Protein AF-A0A0E3S6B7-F1 (afdb_monomer_lite)

Sequence (140 aa):
MEVYEDDGPWMWVAFATNCRLIVTFIIGPRKQYVADELVKLTADCLSEVIPVYVTDGLDFYKVALLNQYGVRIEYPKTGKRGRPKNPEIVPPEDLKYAQVVKKRKGGKLQKVVRKVIFGEDIEQKEISTNLIERQNLTFR

Structure (mmCIF, N/CA/C/O backbone):
data_AF-A0A0E3S6B7-F1
#
_entry.id   AF-A0A0E3S6B7-F1
#
loop_
_atom_site.group_PDB
_atom_site.id
_atom_site.type_symbol
_atom_site.label_atom_id
_atom_site.label_alt_id
_atom_site.label_comp_id
_atom_site.label_asym_id
_atom_site.label_entity_id
_atom_site.label_seq_id
_atom_site.pdbx_PDB_ins_code
_atom_site.Cartn_x
_atom_site.Cartn_y
_atom_site.Cartn_z
_atom_site.occupancy
_atom_site.B_iso_or_equiv
_atom_site.auth_seq_id
_atom_site.auth_comp_id
_atom_site.auth_asym_id
_atom_site.auth_atom_id
_atom_site.pdbx_PDB_model_num
ATOM 1 N N . MET A 1 1 ? -4.342 14.112 -9.075 1.00 50.84 1 MET A N 1
ATOM 2 C CA . MET A 1 1 ? -4.823 13.940 -7.690 1.00 50.84 1 MET A CA 1
ATOM 3 C C . MET A 1 1 ? -3.878 14.750 -6.829 1.00 50.84 1 MET A C 1
ATOM 5 O O . MET A 1 1 ? -2.707 14.810 -7.176 1.00 50.84 1 MET A O 1
ATOM 9 N N . GLU A 1 2 ? -4.389 15.501 -5.857 1.00 53.41 2 GLU A N 1
ATOM 10 C CA . GLU A 1 2 ? -3.532 16.288 -4.962 1.00 53.41 2 GLU A CA 1
ATOM 11 C C . GLU A 1 2 ? -2.714 15.321 -4.107 1.00 53.41 2 GLU A C 1
ATOM 13 O O . GLU A 1 2 ? -3.280 14.414 -3.497 1.00 53.41 2 GLU A O 1
ATOM 18 N N . VAL A 1 3 ? -1.395 15.495 -4.093 1.00 62.25 3 VAL A N 1
ATOM 19 C CA . VAL A 1 3 ? -0.516 14.756 -3.190 1.00 62.25 3 VAL A CA 1
ATOM 20 C C . VAL A 1 3 ? -0.741 15.342 -1.795 1.00 62.25 3 VAL A C 1
ATOM 22 O O . VAL A 1 3 ? -0.357 16.477 -1.526 1.00 62.25 3 VAL A O 1
ATOM 25 N N . TYR A 1 4 ? -1.442 14.601 -0.935 1.00 73.75 4 TYR A N 1
ATOM 26 C CA . TYR A 1 4 ? -1.714 15.003 0.448 1.00 73.75 4 TYR A CA 1
ATOM 27 C C . TYR A 1 4 ? -0.494 14.693 1.321 1.00 73.75 4 TYR A C 1
ATOM 29 O O . TYR A 1 4 ? -0.464 13.680 2.023 1.00 73.75 4 TYR A O 1
ATOM 37 N N . GLU A 1 5 ? 0.514 15.561 1.248 1.00 87.19 5 GLU A N 1
ATOM 38 C CA . GLU A 1 5 ? 1.612 15.584 2.216 1.00 87.19 5 GLU A CA 1
ATOM 39 C C . GLU A 1 5 ? 1.196 16.303 3.501 1.00 87.19 5 GLU A C 1
ATOM 41 O O . GLU A 1 5 ? 0.406 17.247 3.486 1.00 87.19 5 GLU A O 1
ATOM 46 N N . ASP A 1 6 ? 1.716 15.822 4.625 1.00 90.81 6 ASP A N 1
ATOM 47 C CA . ASP A 1 6 ? 1.472 16.387 5.950 1.00 90.81 6 ASP A CA 1
ATOM 48 C C . ASP A 1 6 ? 2.652 16.045 6.864 1.00 90.81 6 ASP A C 1
ATOM 50 O O . ASP A 1 6 ? 3.056 14.884 6.939 1.00 90.81 6 ASP A O 1
ATOM 54 N N . ASP A 1 7 ? 3.197 17.041 7.560 1.00 93.00 7 ASP A N 1
ATOM 55 C CA . ASP A 1 7 ? 4.308 16.881 8.503 1.00 93.00 7 ASP A CA 1
ATOM 56 C C . ASP A 1 7 ? 3.860 16.385 9.892 1.00 93.00 7 ASP A C 1
ATOM 58 O O . ASP A 1 7 ? 4.696 16.116 10.756 1.00 93.00 7 ASP A O 1
ATOM 62 N N . GLY A 1 8 ? 2.550 16.256 10.128 1.00 92.75 8 GLY A N 1
ATOM 63 C CA . GLY A 1 8 ? 2.000 15.772 11.392 1.00 92.75 8 GLY A CA 1
ATOM 64 C C . GLY A 1 8 ? 2.396 14.325 11.734 1.00 92.75 8 GLY A C 1
ATOM 65 O O . GLY A 1 8 ? 2.676 13.523 10.844 1.00 92.75 8 GLY A O 1
ATOM 66 N N . PRO A 1 9 ? 2.393 13.939 13.023 1.00 92.81 9 PRO A N 1
ATOM 67 C CA . PRO A 1 9 ? 2.673 12.567 13.429 1.00 92.81 9 PRO A CA 1
ATOM 68 C C . PRO A 1 9 ? 1.472 11.663 13.117 1.00 92.81 9 PRO A C 1
ATOM 70 O O . PRO A 1 9 ? 0.463 11.678 13.825 1.00 92.81 9 PRO A O 1
ATOM 73 N N . TRP A 1 10 ? 1.582 10.852 12.066 1.00 93.88 10 TRP A N 1
ATOM 74 C CA . TRP A 1 10 ? 0.584 9.844 11.712 1.00 93.88 10 TRP A CA 1
ATOM 75 C C . TRP A 1 10 ? 1.051 8.457 12.128 1.00 93.88 10 TRP A C 1
ATOM 77 O O . TRP A 1 10 ? 2.219 8.115 11.973 1.00 93.88 10 TRP A O 1
ATOM 87 N N . MET A 1 11 ? 0.126 7.640 12.626 1.00 94.31 11 MET A N 1
ATOM 88 C CA . MET A 1 11 ? 0.360 6.211 12.804 1.00 94.31 11 MET A CA 1
ATOM 89 C C . MET A 1 11 ? -0.008 5.483 11.509 1.00 94.31 11 MET A C 1
ATOM 91 O O . MET A 1 11 ? -1.160 5.508 11.074 1.00 94.31 11 MET A O 1
ATOM 95 N N . TRP A 1 12 ? 0.979 4.839 10.904 1.00 95.44 12 TRP A N 1
ATOM 96 C CA . TRP A 1 12 ? 0.848 4.001 9.719 1.00 95.44 12 TRP A CA 1
ATOM 97 C C . TRP A 1 12 ? 0.785 2.558 10.174 1.00 95.44 12 TRP A C 1
ATOM 99 O O . TRP A 1 12 ? 1.632 2.139 10.956 1.00 95.44 12 TRP A O 1
ATOM 109 N N . VAL A 1 13 ? -0.205 1.801 9.711 1.00 96.12 13 VAL A N 1
ATOM 110 C CA . VAL A 1 13 ? -0.449 0.442 10.204 1.00 96.12 13 VAL A CA 1
ATOM 111 C C . VAL A 1 13 ? -0.647 -0.504 9.032 1.00 96.12 13 VAL A C 1
ATOM 113 O O . VAL A 1 13 ? -1.522 -0.284 8.194 1.00 96.12 13 VAL A O 1
ATOM 116 N N . ALA A 1 14 ? 0.126 -1.586 9.015 1.00 96.38 14 ALA A N 1
ATOM 117 C CA . ALA A 1 14 ? -0.122 -2.740 8.167 1.00 96.38 14 ALA A CA 1
ATOM 118 C C . ALA A 1 14 ? -0.896 -3.791 8.968 1.00 96.38 14 ALA A C 1
ATOM 120 O O . ALA A 1 14 ? -0.492 -4.187 10.063 1.00 96.38 14 ALA A O 1
ATOM 121 N N . PHE A 1 15 ? -2.031 -4.235 8.432 1.00 95.25 15 PHE A N 1
ATOM 122 C CA . PHE A 1 15 ? -2.979 -5.065 9.166 1.00 95.25 15 PHE A CA 1
ATOM 123 C C . PHE A 1 15 ? -3.453 -6.253 8.329 1.00 95.25 15 PHE A C 1
ATOM 125 O O . PHE A 1 15 ? -4.061 -6.077 7.273 1.00 95.25 15 PHE A O 1
ATOM 132 N N . ALA A 1 16 ? -3.228 -7.464 8.832 1.00 94.19 16 ALA A N 1
ATOM 133 C CA . ALA A 1 16 ? -3.687 -8.702 8.223 1.00 94.19 16 ALA A CA 1
ATOM 134 C C . ALA A 1 16 ? -5.141 -8.981 8.638 1.00 94.19 16 ALA A C 1
ATOM 136 O O . ALA A 1 16 ? -5.444 -9.345 9.779 1.00 94.19 16 ALA A O 1
ATOM 137 N N . THR A 1 17 ? -6.073 -8.770 7.708 1.00 91.19 17 THR A N 1
ATOM 138 C CA . THR A 1 17 ? -7.521 -8.781 7.983 1.00 91.19 17 THR A CA 1
ATOM 139 C C . THR A 1 17 ? -8.088 -10.170 8.271 1.00 91.19 17 THR A C 1
ATOM 141 O O . THR A 1 17 ? -9.037 -10.290 9.046 1.00 91.19 17 THR A O 1
ATOM 144 N N . ASN A 1 18 ? -7.496 -11.211 7.689 1.00 88.81 18 ASN A N 1
ATOM 145 C CA . ASN A 1 18 ? -7.875 -12.614 7.861 1.00 88.81 18 ASN A CA 1
ATOM 146 C C . ASN A 1 18 ? -7.656 -13.120 9.2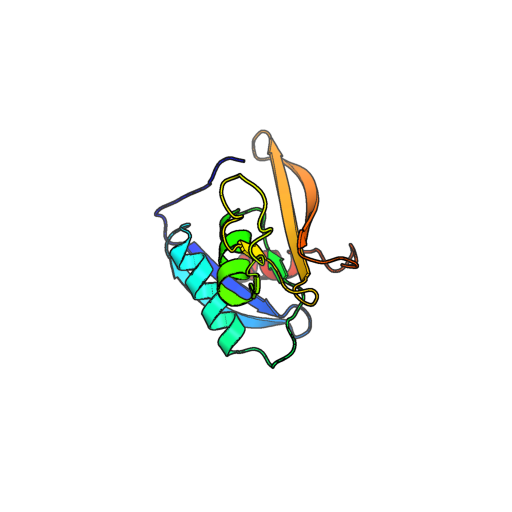97 1.00 88.81 18 ASN A C 1
ATOM 148 O O . ASN A 1 18 ? -8.493 -13.855 9.816 1.00 88.81 18 ASN A O 1
ATOM 152 N N . CYS A 1 19 ? -6.571 -12.701 9.952 1.00 90.62 19 CYS A N 1
ATOM 153 C CA . CYS A 1 19 ? -6.215 -13.118 11.312 1.00 90.62 19 CYS A CA 1
ATOM 154 C C . CYS A 1 19 ? -6.330 -12.002 12.363 1.00 90.62 19 CYS A C 1
ATOM 156 O O . CYS A 1 19 ? -6.088 -12.251 13.540 1.00 90.62 19 CYS A O 1
ATOM 158 N N . ARG A 1 20 ? -6.752 -10.794 11.965 1.00 91.56 20 ARG A N 1
ATOM 159 C CA . ARG A 1 20 ? -6.865 -9.602 12.827 1.00 91.56 20 ARG A CA 1
ATOM 160 C C . ARG A 1 20 ? -5.551 -9.217 13.516 1.00 91.56 20 ARG A C 1
ATOM 162 O O . ARG A 1 20 ? -5.551 -8.829 14.682 1.00 91.56 20 ARG A O 1
ATOM 169 N N . LEU A 1 21 ? -4.446 -9.317 12.787 1.00 93.19 21 LEU A N 1
ATOM 170 C CA . LEU A 1 21 ? -3.106 -9.067 13.307 1.00 93.19 21 LEU A CA 1
ATOM 171 C C . LEU A 1 21 ? -2.551 -7.745 12.771 1.00 93.19 21 LEU A C 1
ATOM 173 O O . LEU A 1 21 ? -2.595 -7.492 11.567 1.00 93.19 21 LEU A O 1
ATOM 177 N N . ILE A 1 22 ? -1.980 -6.923 13.652 1.00 94.50 22 ILE A N 1
ATOM 178 C CA . ILE A 1 22 ? -1.090 -5.836 13.231 1.00 94.50 22 ILE A CA 1
ATOM 179 C C . ILE A 1 22 ? 0.243 -6.472 12.857 1.00 94.50 22 ILE A C 1
ATOM 181 O O . ILE A 1 22 ? 0.901 -7.056 13.713 1.00 94.50 22 ILE A O 1
ATOM 185 N N . VAL A 1 23 ? 0.615 -6.371 11.584 1.00 95.19 23 VAL A N 1
ATOM 186 C CA . VAL A 1 23 ? 1.878 -6.919 11.074 1.00 95.19 23 VAL A CA 1
ATOM 187 C C . VAL A 1 23 ? 3.027 -5.999 11.466 1.00 95.19 23 VAL A C 1
ATOM 189 O O . VAL A 1 23 ? 4.031 -6.442 12.008 1.00 95.19 23 VAL A O 1
ATOM 192 N N . THR A 1 24 ? 2.856 -4.702 11.225 1.00 96.56 24 THR A N 1
ATOM 193 C CA . THR A 1 24 ? 3.816 -3.667 11.604 1.00 96.56 24 THR A CA 1
ATOM 194 C C . THR A 1 24 ? 3.114 -2.316 11.703 1.00 96.56 24 THR A C 1
ATOM 196 O O . THR A 1 24 ? 2.010 -2.127 11.176 1.00 96.56 24 THR A O 1
ATOM 199 N N . PHE A 1 25 ? 3.749 -1.373 12.388 1.00 96.56 25 PHE A N 1
ATOM 200 C CA . PHE A 1 25 ? 3.333 0.018 12.411 1.00 96.56 25 PHE A CA 1
ATOM 201 C C . PHE A 1 25 ? 4.548 0.936 12.528 1.00 96.56 25 PHE A C 1
ATOM 203 O O . PHE A 1 25 ? 5.568 0.560 13.101 1.00 96.56 25 PHE A O 1
ATOM 210 N N . ILE A 1 26 ? 4.411 2.159 12.026 1.00 96.81 26 ILE A N 1
ATOM 211 C CA . ILE A 1 26 ? 5.403 3.225 12.190 1.00 96.81 26 ILE A CA 1
ATOM 212 C C . ILE A 1 26 ? 4.697 4.548 12.479 1.00 96.81 26 ILE A C 1
ATOM 2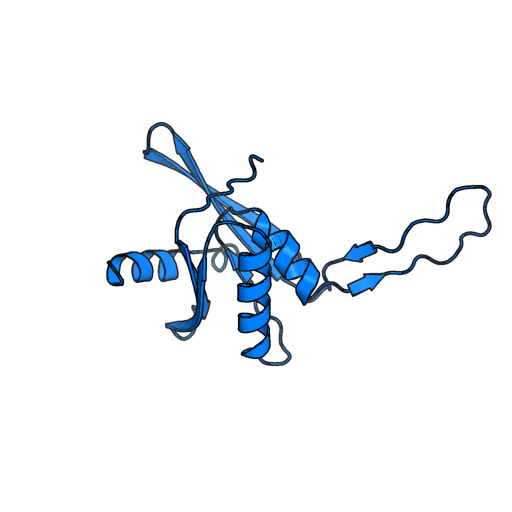14 O O . ILE A 1 26 ? 3.543 4.750 12.093 1.00 96.81 26 ILE A O 1
ATOM 218 N N . ILE A 1 27 ? 5.383 5.456 13.168 1.00 96.00 27 ILE A N 1
ATOM 219 C CA . ILE A 1 27 ? 4.888 6.808 13.432 1.00 96.00 27 ILE A CA 1
ATOM 220 C C . ILE A 1 27 ? 5.724 7.780 12.607 1.00 96.00 27 ILE A C 1
ATOM 222 O O . ILE A 1 27 ? 6.943 7.818 12.746 1.00 96.00 27 ILE A O 1
ATOM 226 N N . GLY A 1 28 ? 5.076 8.574 11.761 1.00 96.19 28 GLY A N 1
ATOM 227 C CA . GLY A 1 28 ? 5.773 9.516 10.896 1.00 96.19 28 GLY A CA 1
ATOM 228 C C . GLY A 1 28 ? 4.836 10.373 10.047 1.00 96.19 28 GLY A C 1
ATOM 229 O O . GLY A 1 28 ? 3.623 10.146 10.036 1.00 96.19 28 GLY A O 1
ATOM 230 N N . PRO A 1 29 ? 5.386 11.366 9.333 1.00 96.62 29 PRO A N 1
ATOM 231 C CA . PRO A 1 29 ? 4.611 12.237 8.457 1.00 96.62 29 PRO A CA 1
ATOM 232 C C . PRO A 1 29 ? 4.016 11.493 7.255 1.00 96.62 29 PRO A C 1
ATOM 234 O O . PRO A 1 29 ? 4.421 10.386 6.904 1.00 96.62 29 PRO A O 1
ATOM 237 N N . ARG A 1 30 ? 3.063 12.128 6.570 1.00 95.06 30 ARG A N 1
ATOM 238 C CA . ARG A 1 30 ? 2.558 11.700 5.255 1.00 95.06 30 ARG A CA 1
ATOM 239 C C . ARG A 1 30 ? 3.525 12.069 4.160 1.00 95.06 30 ARG A C 1
ATOM 241 O O . ARG A 1 30 ? 3.321 13.036 3.441 1.00 95.06 30 ARG A O 1
ATOM 248 N N . LYS A 1 31 ? 4.578 11.264 4.051 1.00 95.88 31 LYS A N 1
ATOM 249 C CA . LYS A 1 31 ? 5.610 11.379 3.024 1.00 95.88 31 LYS A CA 1
ATOM 250 C C . LYS A 1 31 ? 5.951 10.015 2.444 1.00 95.88 31 LYS A C 1
ATOM 252 O O . LYS A 1 31 ? 5.802 8.991 3.108 1.00 95.88 31 LYS A O 1
ATOM 257 N N . GLN A 1 32 ? 6.459 10.027 1.214 1.00 96.88 32 GLN A N 1
ATOM 258 C CA . GLN A 1 32 ? 6.789 8.813 0.466 1.00 96.88 32 GLN A CA 1
ATOM 259 C C . GLN A 1 32 ? 7.712 7.868 1.243 1.0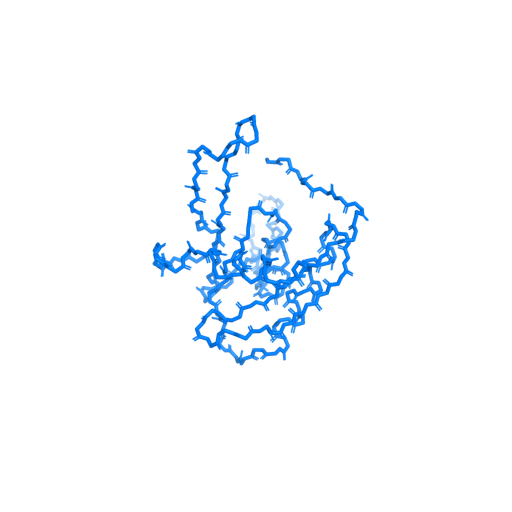0 96.88 32 GLN A C 1
ATOM 261 O O . GLN A 1 32 ? 7.425 6.680 1.319 1.00 96.88 32 GLN A O 1
ATOM 266 N N . TYR A 1 33 ? 8.759 8.398 1.881 1.00 96.69 33 TYR A N 1
ATOM 267 C CA . TYR A 1 33 ? 9.735 7.570 2.594 1.00 96.69 33 TYR A CA 1
ATOM 268 C C . TYR A 1 33 ? 9.117 6.772 3.754 1.00 96.69 33 TYR A C 1
ATOM 270 O O . TYR A 1 33 ? 9.576 5.675 4.049 1.00 96.69 33 TYR A O 1
ATOM 278 N N . VAL A 1 34 ? 8.058 7.295 4.386 1.00 97.62 34 VAL A N 1
ATOM 279 C CA . VAL A 1 34 ? 7.336 6.603 5.464 1.00 97.62 34 VAL A CA 1
ATOM 280 C C . VAL A 1 34 ? 6.518 5.454 4.873 1.00 97.62 34 VAL A C 1
ATOM 282 O O . VAL A 1 34 ? 6.540 4.343 5.389 1.00 97.62 34 VAL A O 1
ATOM 285 N N . ALA A 1 35 ? 5.852 5.675 3.736 1.00 97.50 35 ALA A N 1
ATOM 286 C CA . ALA A 1 35 ? 5.156 4.601 3.030 1.00 97.50 35 ALA A CA 1
ATOM 287 C C . ALA A 1 35 ? 6.124 3.506 2.542 1.00 97.50 35 ALA A C 1
ATOM 289 O O . ALA A 1 35 ? 5.811 2.324 2.683 1.00 97.50 35 ALA A O 1
ATOM 290 N N . ASP A 1 36 ? 7.292 3.889 2.015 1.00 97.94 36 ASP A N 1
ATOM 291 C CA . ASP A 1 36 ? 8.344 2.957 1.590 1.00 97.94 36 ASP A CA 1
ATOM 292 C C . ASP A 1 36 ? 8.819 2.090 2.767 1.00 97.94 36 ASP A C 1
ATOM 294 O O . ASP A 1 36 ? 8.890 0.867 2.653 1.00 97.94 36 ASP A O 1
ATOM 298 N N . GLU A 1 37 ? 9.081 2.709 3.921 1.00 98.25 37 GLU A N 1
ATOM 299 C CA . GLU A 1 37 ? 9.507 2.008 5.133 1.00 98.25 37 GLU A CA 1
ATOM 300 C C . GLU A 1 37 ? 8.426 1.057 5.666 1.00 98.25 37 GLU A C 1
ATOM 302 O O . GLU A 1 37 ? 8.727 -0.101 5.961 1.00 98.25 37 GLU A O 1
ATOM 307 N N . LEU A 1 38 ? 7.160 1.490 5.726 1.00 98.19 38 LEU A N 1
ATOM 308 C CA . LEU A 1 38 ? 6.053 0.629 6.157 1.00 98.19 38 LEU A CA 1
ATOM 309 C C . LEU A 1 38 ? 5.922 -0.601 5.254 1.00 98.19 38 LEU A C 1
ATOM 311 O O . LEU A 1 38 ? 5.779 -1.719 5.751 1.00 98.19 38 LEU A O 1
ATOM 315 N N . VAL A 1 39 ? 5.940 -0.401 3.932 1.00 97.88 39 VAL A N 1
ATOM 316 C CA . VAL A 1 39 ? 5.796 -1.492 2.959 1.00 97.88 39 VAL A CA 1
ATOM 317 C C . VAL A 1 39 ? 6.962 -2.465 3.075 1.00 97.88 39 VAL A C 1
ATOM 319 O O . VAL A 1 39 ? 6.724 -3.670 3.125 1.00 97.88 39 VAL A O 1
ATOM 322 N N . LYS A 1 40 ? 8.194 -1.961 3.201 1.00 97.81 40 LYS A N 1
ATOM 323 C CA . LYS A 1 40 ? 9.380 -2.791 3.417 1.00 97.81 40 LYS A CA 1
ATOM 324 C C . LYS A 1 40 ? 9.260 -3.639 4.687 1.00 97.81 40 LYS A C 1
ATOM 326 O O . LYS A 1 40 ? 9.364 -4.857 4.611 1.00 97.81 40 LYS A O 1
ATOM 331 N N . LEU A 1 41 ? 8.966 -3.021 5.834 1.00 97.88 41 LEU A N 1
ATOM 332 C CA . LEU A 1 41 ? 8.811 -3.739 7.107 1.00 97.88 41 LEU A CA 1
ATOM 333 C C . LEU A 1 41 ? 7.679 -4.770 7.058 1.00 97.88 41 LEU A C 1
ATOM 335 O O . LEU A 1 41 ? 7.765 -5.829 7.676 1.00 97.88 41 LEU A O 1
ATOM 339 N N . THR A 1 42 ? 6.609 -4.461 6.323 1.00 97.31 42 THR A N 1
ATOM 340 C CA . THR A 1 42 ? 5.515 -5.407 6.094 1.00 97.31 42 THR A CA 1
ATOM 341 C C . THR A 1 42 ? 6.008 -6.600 5.282 1.00 97.31 42 THR A C 1
ATOM 343 O O . THR A 1 42 ? 5.743 -7.731 5.669 1.00 97.31 42 THR A O 1
ATOM 346 N N . ALA A 1 43 ? 6.738 -6.360 4.189 1.00 96.12 43 ALA A N 1
ATOM 347 C CA . ALA A 1 43 ? 7.296 -7.402 3.331 1.00 96.12 43 ALA A CA 1
ATOM 348 C C . ALA A 1 43 ? 8.249 -8.335 4.090 1.00 96.12 43 ALA A C 1
ATOM 350 O O . ALA A 1 43 ? 8.145 -9.547 3.936 1.00 96.12 43 ALA A O 1
ATOM 351 N N . ASP A 1 44 ? 9.097 -7.784 4.963 1.00 96.00 44 ASP A N 1
ATOM 352 C CA . ASP A 1 44 ? 10.047 -8.547 5.786 1.00 96.00 44 ASP A CA 1
ATOM 353 C C . ASP A 1 44 ? 9.352 -9.534 6.749 1.00 96.00 44 ASP A C 1
ATOM 355 O O . ASP A 1 44 ? 9.966 -10.488 7.224 1.00 96.00 44 ASP A O 1
ATOM 359 N N . CYS A 1 45 ? 8.065 -9.315 7.042 1.00 94.25 45 CYS A N 1
ATOM 360 C CA . CYS A 1 45 ? 7.253 -10.157 7.922 1.00 94.25 45 CYS A CA 1
ATOM 361 C C . CYS A 1 45 ? 6.371 -11.168 7.165 1.00 94.25 45 CYS A C 1
ATOM 363 O O . CYS A 1 45 ? 5.683 -11.974 7.797 1.00 94.25 45 CYS A O 1
ATOM 365 N N . LEU A 1 46 ? 6.327 -11.100 5.832 1.00 90.81 46 LEU A N 1
ATOM 366 C CA . LEU A 1 46 ? 5.498 -11.961 4.989 1.00 90.81 46 LEU A CA 1
ATOM 367 C C . LEU A 1 46 ? 6.300 -13.160 4.470 1.00 90.81 46 LEU A C 1
ATOM 369 O O . LEU A 1 46 ? 7.529 -13.161 4.453 1.00 90.81 46 LEU A O 1
ATOM 373 N N . SER A 1 47 ? 5.589 -14.211 4.063 1.00 86.38 47 SER A N 1
ATOM 374 C CA . SER A 1 47 ? 6.195 -15.329 3.338 1.00 86.38 47 SER A CA 1
ATOM 375 C C . SER A 1 47 ? 6.487 -14.941 1.881 1.00 86.38 47 SER A C 1
ATOM 377 O O . SER A 1 47 ? 6.197 -13.828 1.451 1.00 86.38 47 SER A O 1
ATOM 379 N N . GLU A 1 48 ? 7.015 -15.881 1.091 1.00 85.81 48 GLU A N 1
ATOM 380 C CA . GLU A 1 48 ? 7.278 -15.679 -0.345 1.00 85.81 48 GLU A CA 1
ATOM 381 C C . GLU A 1 48 ? 6.020 -15.333 -1.166 1.00 85.81 48 GLU A C 1
ATOM 383 O O . GLU A 1 48 ? 6.129 -14.831 -2.280 1.00 85.81 48 GLU A O 1
ATOM 388 N N . VAL A 1 49 ? 4.819 -15.584 -0.631 1.00 90.56 49 VAL A N 1
ATOM 389 C CA . VAL A 1 49 ? 3.555 -15.281 -1.310 1.00 90.56 49 VAL A CA 1
ATOM 390 C C . VAL A 1 49 ? 3.153 -13.831 -1.049 1.00 90.56 49 VAL A C 1
ATOM 392 O O . VAL A 1 49 ? 2.850 -13.455 0.085 1.00 90.56 49 VAL A O 1
ATOM 395 N N . ILE A 1 50 ? 3.072 -13.035 -2.117 1.00 93.69 50 ILE A N 1
ATOM 396 C CA . ILE A 1 50 ? 2.625 -11.641 -2.049 1.00 93.69 50 ILE A CA 1
ATOM 397 C C . ILE A 1 50 ? 1.111 -11.596 -1.762 1.00 93.69 50 ILE A C 1
ATOM 399 O O . ILE A 1 50 ? 0.319 -12.161 -2.522 1.00 93.69 50 ILE A O 1
ATOM 403 N N . PRO A 1 51 ? 0.664 -10.937 -0.677 1.00 94.50 51 PRO A N 1
ATOM 404 C CA . PRO A 1 51 ? -0.754 -10.803 -0.381 1.00 94.50 51 PRO A CA 1
ATOM 405 C C . PRO A 1 51 ? -1.413 -9.728 -1.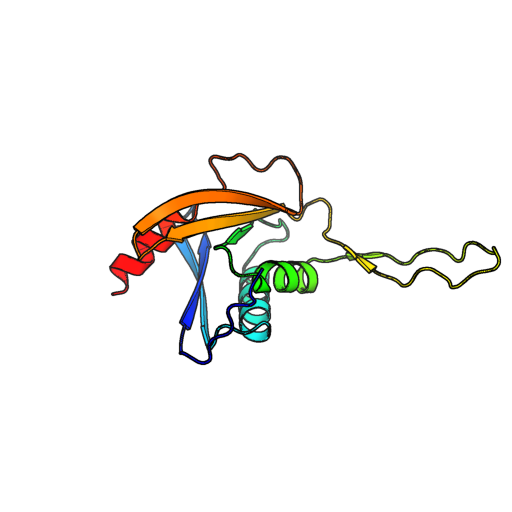254 1.00 94.50 51 PRO A C 1
ATOM 407 O O . PRO A 1 51 ? -0.759 -8.873 -1.849 1.00 94.50 51 PRO A O 1
ATOM 410 N N . VAL A 1 52 ? -2.747 -9.706 -1.255 1.00 95.62 52 VAL A N 1
ATOM 411 C CA . VAL A 1 52 ? -3.501 -8.580 -1.816 1.00 95.62 52 VAL A CA 1
ATOM 412 C C . VAL A 1 52 ? -3.366 -7.373 -0.889 1.00 95.62 52 VAL A C 1
ATOM 414 O O . VAL A 1 52 ? -3.808 -7.409 0.262 1.00 95.62 52 VAL A O 1
ATOM 417 N N . TYR A 1 53 ? -2.814 -6.278 -1.403 1.00 96.56 53 TYR A N 1
ATOM 418 C CA . TYR A 1 53 ? -2.749 -5.016 -0.673 1.00 96.56 53 TYR A CA 1
ATOM 419 C C . TYR A 1 53 ? -4.015 -4.191 -0.890 1.00 96.56 53 TYR A C 1
ATOM 421 O O . TYR A 1 53 ? -4.454 -3.966 -2.021 1.00 96.56 53 TYR A O 1
ATOM 429 N N . VAL A 1 54 ? -4.582 -3.680 0.204 1.00 97.00 54 VAL A N 1
ATOM 430 C CA . VAL A 1 54 ? -5.689 -2.722 0.168 1.00 97.00 54 VAL A CA 1
ATOM 431 C C . VAL A 1 54 ? -5.363 -1.549 1.074 1.00 97.00 54 VAL A C 1
ATOM 433 O O . VAL A 1 54 ? -5.223 -1.720 2.283 1.00 97.00 54 VAL A O 1
ATOM 436 N N . THR A 1 55 ? -5.270 -0.351 0.504 1.00 96.00 55 THR A N 1
ATOM 437 C CA . THR A 1 55 ? -4.955 0.866 1.264 1.00 96.00 55 THR A CA 1
ATOM 438 C C . THR A 1 55 ? -6.080 1.888 1.173 1.00 96.00 55 THR A C 1
ATOM 440 O O . THR A 1 55 ? -7.076 1.723 0.455 1.00 96.00 55 THR A O 1
ATOM 443 N N . ASP A 1 56 ? -5.913 2.985 1.904 1.00 91.94 56 ASP A N 1
ATOM 444 C CA . ASP A 1 56 ? -6.682 4.192 1.653 1.00 91.94 56 ASP A CA 1
ATOM 445 C C . ASP A 1 56 ? -6.276 4.844 0.313 1.00 91.94 56 ASP A C 1
ATOM 447 O O . ASP A 1 56 ? -5.511 4.299 -0.487 1.00 91.94 56 ASP A O 1
ATOM 451 N N . GLY A 1 57 ? -6.847 6.014 0.039 1.00 89.81 57 GLY A N 1
ATOM 452 C CA . GLY A 1 57 ? -6.607 6.751 -1.197 1.00 89.81 57 GLY A CA 1
ATOM 453 C C . GLY A 1 57 ? -5.320 7.575 -1.245 1.00 89.81 57 GLY A C 1
ATOM 454 O O . GLY A 1 57 ? -5.285 8.488 -2.066 1.00 89.81 57 GLY A O 1
ATOM 455 N N . LEU A 1 58 ? -4.322 7.338 -0.382 1.00 92.25 58 LEU A N 1
ATOM 456 C CA . LEU A 1 58 ? -3.039 8.045 -0.461 1.00 92.25 58 LEU A CA 1
ATOM 457 C C . LEU A 1 58 ? -2.190 7.526 -1.629 1.00 92.25 58 LEU A C 1
ATOM 459 O O . LEU A 1 58 ? -2.020 6.320 -1.814 1.00 92.25 58 LEU A O 1
ATOM 463 N N . ASP A 1 59 ? -1.613 8.449 -2.400 1.00 91.50 59 ASP A N 1
ATOM 464 C CA . ASP A 1 59 ? -0.865 8.119 -3.621 1.00 91.50 59 ASP A CA 1
ATOM 465 C C . ASP A 1 59 ? 0.496 7.443 -3.335 1.00 91.50 59 ASP A C 1
ATOM 467 O O . ASP A 1 59 ? 1.010 6.718 -4.190 1.00 91.50 59 ASP A O 1
ATOM 471 N N . PHE A 1 60 ? 1.049 7.600 -2.124 1.00 95.75 60 PHE A N 1
ATOM 472 C CA . PHE A 1 60 ? 2.385 7.101 -1.765 1.00 95.75 60 PHE A CA 1
ATOM 473 C C . PHE A 1 60 ? 2.527 5.578 -1.858 1.00 95.75 60 PHE A C 1
ATOM 475 O O . PHE A 1 60 ? 3.562 5.061 -2.282 1.00 95.75 60 PHE A O 1
ATOM 482 N N . TYR A 1 61 ? 1.471 4.840 -1.504 1.00 96.56 61 TYR A N 1
ATOM 483 C CA . TYR A 1 61 ? 1.511 3.377 -1.456 1.00 96.56 61 TYR A CA 1
ATOM 484 C C . TYR A 1 61 ? 1.714 2.741 -2.829 1.00 96.56 61 TYR A C 1
ATOM 486 O O . TYR A 1 61 ? 2.344 1.692 -2.928 1.00 96.56 61 TYR A O 1
ATOM 494 N N . LYS A 1 62 ? 1.233 3.387 -3.901 1.00 95.94 62 LYS A N 1
ATOM 495 C CA . LYS A 1 62 ? 1.461 2.900 -5.267 1.00 95.94 62 LYS A CA 1
ATOM 496 C C . LYS A 1 62 ? 2.957 2.837 -5.573 1.00 95.94 62 LYS A C 1
ATOM 498 O O . LYS A 1 62 ? 3.428 1.851 -6.131 1.00 95.94 62 LYS A O 1
ATOM 503 N N . VAL A 1 63 ? 3.676 3.904 -5.230 1.00 96.19 63 VAL A N 1
ATOM 504 C CA . VAL A 1 63 ? 5.117 4.017 -5.467 1.00 96.19 63 VAL A CA 1
ATOM 505 C C . VAL A 1 63 ? 5.878 3.081 -4.530 1.00 96.19 63 VAL A C 1
ATOM 507 O O . VAL A 1 63 ? 6.746 2.355 -4.998 1.00 96.19 63 VAL A O 1
ATOM 510 N N . ALA A 1 64 ? 5.489 3.007 -3.255 1.00 97.69 64 ALA A N 1
ATOM 511 C CA . ALA A 1 64 ? 6.134 2.141 -2.269 1.00 97.69 64 ALA A CA 1
ATOM 512 C C . ALA A 1 64 ? 6.048 0.652 -2.638 1.00 97.69 64 ALA A C 1
ATOM 514 O O . ALA A 1 64 ? 7.053 -0.055 -2.621 1.00 97.69 64 ALA A O 1
ATOM 515 N N . LEU A 1 65 ? 4.866 0.182 -3.051 1.00 97.75 65 LEU A N 1
ATOM 516 C CA . LEU A 1 65 ? 4.679 -1.200 -3.502 1.00 97.75 65 LEU A CA 1
ATOM 517 C C . LEU A 1 65 ? 5.480 -1.501 -4.772 1.00 97.75 65 LEU A C 1
ATOM 519 O O . LEU A 1 65 ? 6.054 -2.580 -4.887 1.00 97.75 65 LEU A O 1
ATOM 523 N N . LEU A 1 66 ? 5.560 -0.550 -5.707 1.00 96.88 66 LEU A N 1
ATOM 524 C CA . LEU A 1 66 ? 6.357 -0.713 -6.922 1.00 96.88 66 LEU A CA 1
ATOM 525 C C . LEU A 1 66 ? 7.866 -0.704 -6.630 1.00 96.88 66 LEU A C 1
ATOM 527 O O . LEU A 1 66 ? 8.604 -1.446 -7.264 1.00 96.88 66 LEU A O 1
ATOM 531 N N . ASN A 1 67 ? 8.328 0.089 -5.665 1.00 96.31 67 ASN A N 1
ATOM 532 C CA . ASN A 1 67 ? 9.726 0.084 -5.232 1.00 96.31 67 ASN A CA 1
ATOM 533 C C . ASN A 1 67 ? 10.109 -1.239 -4.551 1.00 96.31 67 ASN A C 1
ATOM 535 O O . ASN A 1 67 ? 11.223 -1.715 -4.746 1.00 96.31 67 ASN A O 1
ATOM 539 N N . GLN A 1 68 ? 9.195 -1.823 -3.767 1.00 96.94 68 GLN A N 1
ATOM 540 C CA . GLN A 1 68 ? 9.444 -3.058 -3.020 1.00 96.94 68 GLN A CA 1
ATOM 541 C C . GLN A 1 68 ? 9.357 -4.317 -3.893 1.00 96.94 68 GLN A C 1
ATOM 543 O O . GLN A 1 68 ? 10.205 -5.197 -3.784 1.00 96.94 68 GLN A O 1
ATOM 548 N N . TYR A 1 69 ? 8.320 -4.420 -4.727 1.00 96.44 69 TYR A N 1
ATOM 549 C CA . TYR A 1 69 ? 7.999 -5.640 -5.479 1.00 96.44 69 TYR A CA 1
ATOM 550 C C . TYR A 1 69 ? 8.231 -5.513 -6.985 1.00 96.44 69 TYR A C 1
ATOM 552 O O . TYR A 1 69 ? 8.145 -6.501 -7.708 1.00 96.44 69 TYR A O 1
ATOM 560 N N . GLY A 1 70 ? 8.476 -4.303 -7.487 1.00 95.81 70 GLY A N 1
ATOM 561 C CA . GLY A 1 70 ? 8.567 -4.050 -8.917 1.00 95.81 70 GLY A CA 1
ATOM 562 C C . GLY A 1 70 ? 9.732 -4.774 -9.578 1.00 95.81 70 GLY A C 1
ATOM 563 O O . GLY A 1 70 ? 10.841 -4.855 -9.051 1.00 95.81 70 GLY A O 1
ATOM 564 N N . VAL A 1 71 ? 9.485 -5.248 -10.794 1.00 95.44 71 VAL A N 1
ATOM 565 C CA . VAL A 1 71 ? 10.483 -5.908 -11.628 1.00 95.44 71 VAL A CA 1
ATOM 566 C C . VAL A 1 71 ? 11.000 -4.914 -12.654 1.00 95.44 71 VAL A C 1
ATOM 568 O O . VAL A 1 71 ? 10.237 -4.222 -13.334 1.00 95.44 71 VAL A O 1
ATOM 571 N N . ARG A 1 72 ? 12.324 -4.840 -12.781 1.00 94.00 72 ARG A N 1
ATOM 572 C CA . ARG A 1 72 ? 12.974 -4.007 -13.788 1.00 94.00 72 ARG A CA 1
ATOM 573 C C . ARG A 1 72 ? 12.974 -4.728 -15.132 1.00 94.00 72 ARG A C 1
ATOM 575 O O . ARG A 1 72 ? 13.656 -5.736 -15.294 1.00 94.00 72 ARG A O 1
ATOM 582 N N . ILE A 1 73 ? 12.264 -4.172 -16.108 1.00 92.75 73 ILE A N 1
ATOM 583 C CA . ILE A 1 73 ? 12.275 -4.649 -17.491 1.00 92.75 73 ILE A CA 1
ATOM 584 C C . ILE A 1 73 ? 13.250 -3.803 -18.303 1.00 92.75 73 ILE A C 1
ATOM 586 O O . ILE A 1 73 ? 13.129 -2.577 -18.388 1.00 92.75 73 ILE A O 1
ATOM 590 N N . GLU A 1 74 ? 14.214 -4.475 -18.928 1.00 90.88 74 GLU A N 1
ATOM 591 C CA . GLU A 1 74 ? 15.091 -3.872 -19.924 1.00 90.88 74 GLU A CA 1
ATOM 592 C C . GLU A 1 74 ? 14.555 -4.150 -21.325 1.00 90.88 74 GLU A C 1
ATOM 594 O O . GLU A 1 74 ? 14.208 -5.277 -21.675 1.00 90.88 74 GLU A O 1
ATOM 599 N N . TYR A 1 75 ? 14.487 -3.107 -22.145 1.00 87.81 75 TYR A N 1
ATOM 600 C CA . TYR A 1 75 ? 14.034 -3.241 -23.520 1.00 87.81 75 TYR A CA 1
ATOM 601 C C . TYR A 1 75 ? 15.239 -3.477 -24.433 1.00 87.81 75 TYR A C 1
ATOM 603 O O . TYR A 1 75 ? 16.186 -2.681 -24.410 1.00 87.81 75 TYR A O 1
ATOM 611 N N . PRO A 1 76 ? 15.228 -4.533 -25.266 1.00 85.19 76 PRO A N 1
ATOM 612 C CA . PRO A 1 76 ? 16.323 -4.783 -26.186 1.00 85.19 76 PRO A CA 1
ATOM 613 C C . PRO A 1 76 ? 16.453 -3.629 -27.184 1.00 85.19 76 PRO A C 1
ATOM 615 O O . PRO A 1 76 ? 15.470 -3.012 -27.609 1.00 85.19 76 PRO A O 1
ATOM 618 N N . LYS A 1 77 ? 17.692 -3.341 -27.594 1.00 82.44 77 LYS A N 1
ATOM 619 C CA . LYS A 1 77 ? 17.964 -2.313 -28.603 1.00 82.44 77 LYS A CA 1
ATOM 620 C C . LYS A 1 77 ? 17.282 -2.708 -29.915 1.00 82.44 77 LYS A C 1
ATOM 622 O O . LYS A 1 77 ? 17.630 -3.714 -30.517 1.00 82.44 77 LYS A O 1
ATOM 627 N N . THR A 1 78 ? 16.351 -1.885 -30.396 1.00 83.56 78 THR A N 1
ATOM 628 C CA . THR A 1 78 ? 15.564 -2.177 -31.610 1.00 83.56 78 THR A CA 1
ATOM 629 C C . THR A 1 78 ? 16.383 -2.089 -32.909 1.00 83.56 78 THR A C 1
ATOM 631 O O . THR A 1 78 ? 15.883 -2.448 -33.969 1.00 83.56 78 THR A O 1
ATOM 634 N N . GLY A 1 79 ? 17.607 -1.544 -32.873 1.00 84.25 79 GLY A N 1
ATOM 635 C CA . GLY A 1 79 ? 18.467 -1.342 -34.053 1.00 84.25 79 GLY A CA 1
ATOM 636 C C . GLY A 1 79 ? 17.988 -0.262 -35.038 1.00 84.25 79 GLY A C 1
ATOM 637 O O . GLY A 1 79 ? 18.706 0.091 -35.968 1.00 84.25 79 GLY A O 1
ATOM 638 N N . LYS A 1 80 ? 16.790 0.297 -34.833 1.00 87.31 80 LYS A N 1
ATOM 639 C CA . LYS A 1 80 ? 16.215 1.387 -35.632 1.00 87.31 80 LYS A CA 1
ATOM 640 C C . LYS A 1 80 ? 16.728 2.750 -35.159 1.00 87.31 80 LYS A C 1
ATOM 642 O O . LYS A 1 80 ? 17.054 2.930 -33.986 1.00 87.31 80 LYS A O 1
ATOM 647 N N . ARG A 1 81 ? 16.755 3.729 -36.069 1.00 83.69 81 ARG A N 1
ATOM 648 C CA . ARG A 1 81 ? 17.113 5.123 -35.760 1.00 83.69 81 ARG A CA 1
ATOM 649 C C . ARG A 1 81 ? 16.096 5.710 -34.767 1.00 83.69 81 ARG A C 1
ATOM 651 O O . ARG A 1 81 ? 14.910 5.764 -35.073 1.00 83.69 81 ARG A O 1
ATOM 658 N N . GLY A 1 82 ? 16.562 6.141 -33.594 1.00 86.75 82 GLY A N 1
ATOM 659 C CA . GLY A 1 82 ? 15.735 6.708 -32.522 1.00 86.75 82 GLY A CA 1
ATOM 660 C C . GLY A 1 82 ? 16.381 6.542 -31.142 1.00 86.75 82 GLY A C 1
ATOM 661 O O . GLY A 1 82 ? 17.369 5.821 -31.001 1.00 86.75 82 GLY A O 1
ATOM 662 N N . ARG A 1 83 ? 15.836 7.213 -30.117 1.00 85.25 83 ARG A N 1
ATOM 663 C CA . ARG A 1 83 ? 16.282 7.036 -28.726 1.00 85.25 83 ARG A CA 1
ATOM 664 C C . ARG A 1 83 ? 15.824 5.655 -28.229 1.00 85.25 83 ARG A C 1
ATOM 666 O O . ARG A 1 83 ? 14.624 5.388 -28.296 1.00 85.25 83 ARG A O 1
ATOM 673 N N . PRO A 1 84 ? 16.727 4.790 -27.732 1.00 86.06 84 PRO A N 1
ATOM 674 C CA . PRO A 1 84 ? 16.334 3.528 -27.111 1.00 86.06 84 PRO A CA 1
ATOM 675 C C . PRO A 1 84 ? 15.335 3.755 -25.973 1.00 86.06 84 PRO A C 1
ATOM 677 O O . PRO A 1 84 ? 15.416 4.765 -25.269 1.00 86.06 84 PRO A O 1
ATOM 680 N N . LYS A 1 85 ? 14.401 2.817 -25.787 1.00 87.56 85 LYS A N 1
ATOM 681 C CA . LYS A 1 85 ? 13.456 2.877 -24.669 1.00 87.56 85 LYS A CA 1
ATOM 682 C C . LYS A 1 85 ? 14.226 2.689 -23.357 1.00 87.56 85 LYS A C 1
ATOM 684 O O . LYS A 1 85 ? 15.042 1.776 -23.250 1.00 87.56 85 LYS A O 1
ATOM 689 N N . ASN A 1 86 ? 13.986 3.567 -22.384 1.00 88.25 86 ASN A N 1
ATOM 690 C CA . ASN A 1 86 ? 14.590 3.435 -21.061 1.00 88.25 86 ASN A CA 1
ATOM 691 C C . ASN A 1 86 ? 14.032 2.189 -20.351 1.00 88.25 86 ASN A C 1
ATOM 693 O O . ASN A 1 86 ? 12.856 1.873 -20.554 1.00 88.25 86 ASN A O 1
ATOM 697 N N . PRO A 1 87 ? 14.834 1.518 -19.506 1.00 90.38 87 PRO A N 1
ATOM 698 C CA . PRO A 1 87 ? 14.324 0.515 -18.582 1.00 90.38 87 PRO A CA 1
ATOM 699 C C . PRO A 1 87 ? 13.195 1.081 -17.720 1.00 90.38 87 PRO A C 1
ATOM 701 O O . PRO A 1 87 ? 13.192 2.268 -17.385 1.00 90.38 87 PRO A O 1
ATOM 704 N N . GLU A 1 88 ? 12.254 0.221 -17.358 1.00 91.88 88 GLU A N 1
ATOM 705 C CA . GLU A 1 88 ? 11.060 0.585 -16.599 1.00 91.88 88 GLU A CA 1
ATOM 706 C C . GLU A 1 88 ? 10.860 -0.402 -15.449 1.00 91.88 88 GLU A C 1
ATOM 708 O O . GLU A 1 88 ? 11.159 -1.588 -15.591 1.00 91.88 88 GLU A O 1
ATOM 713 N N . ILE A 1 89 ? 10.381 0.094 -14.307 1.00 94.44 89 ILE A N 1
ATOM 714 C CA . ILE A 1 89 ? 9.962 -0.747 -13.184 1.00 94.44 89 ILE A CA 1
ATOM 715 C C . ILE A 1 89 ? 8.461 -0.962 -13.330 1.00 94.44 89 ILE A C 1
ATOM 717 O O . ILE A 1 89 ? 7.697 0.004 -13.338 1.00 94.44 89 ILE A O 1
ATOM 721 N N . VAL A 1 90 ? 8.051 -2.219 -13.453 1.00 95.06 90 VAL A N 1
ATOM 722 C CA . VAL A 1 90 ? 6.645 -2.603 -13.601 1.00 95.06 90 VAL A CA 1
ATOM 723 C C . VAL A 1 90 ? 6.222 -3.508 -12.444 1.00 95.06 90 VAL A C 1
ATOM 725 O O . VAL A 1 90 ? 7.067 -4.214 -11.889 1.00 95.06 90 VAL A O 1
ATOM 728 N N . PRO A 1 91 ? 4.939 -3.494 -12.043 1.00 96.06 91 PRO A N 1
ATOM 729 C CA . PRO A 1 91 ? 4.443 -4.458 -11.069 1.00 96.06 91 PRO A CA 1
ATOM 730 C C . PRO A 1 91 ? 4.537 -5.879 -11.659 1.00 96.06 91 PRO A C 1
ATOM 732 O O . PRO A 1 91 ? 4.205 -6.052 -12.836 1.00 96.06 91 PRO A O 1
ATOM 735 N N . PRO A 1 92 ? 4.989 -6.884 -10.890 1.00 95.25 92 PRO A N 1
ATOM 736 C CA . PRO A 1 92 ? 4.923 -8.277 -11.322 1.00 95.25 92 PRO A CA 1
ATOM 737 C C . PRO A 1 92 ? 3.466 -8.763 -11.385 1.00 95.25 92 PRO A C 1
ATOM 739 O O . PRO A 1 92 ? 2.563 -8.131 -10.833 1.00 95.25 92 PRO A O 1
ATOM 742 N N . GLU A 1 93 ? 3.232 -9.882 -12.075 1.00 93.19 93 GLU A N 1
ATOM 743 C CA . GLU A 1 93 ? 1.881 -10.418 -12.321 1.00 93.19 93 GLU A CA 1
ATOM 744 C C . GLU A 1 93 ? 1.141 -10.822 -11.035 1.00 93.19 93 GLU A C 1
ATOM 746 O O . GLU A 1 93 ? -0.085 -10.742 -10.965 1.00 93.19 93 GLU A O 1
ATOM 751 N N . ASP A 1 94 ? 1.879 -11.227 -10.003 1.00 94.38 94 ASP A N 1
ATOM 752 C CA . ASP A 1 94 ? 1.358 -11.636 -8.700 1.00 94.38 94 ASP A CA 1
ATOM 753 C C . ASP A 1 94 ? 1.061 -10.455 -7.756 1.00 94.38 94 ASP A C 1
ATOM 755 O O . ASP A 1 94 ? 0.323 -10.618 -6.779 1.00 94.38 94 ASP A O 1
ATOM 759 N N . LEU A 1 95 ? 1.552 -9.244 -8.055 1.00 96.38 95 LEU A N 1
ATOM 760 C CA . LEU A 1 95 ? 1.284 -8.059 -7.242 1.00 96.38 95 LEU A CA 1
ATOM 761 C C . LEU A 1 95 ? -0.127 -7.513 -7.493 1.00 96.38 95 LEU A C 1
ATOM 763 O O . LEU A 1 95 ? -0.391 -6.768 -8.441 1.00 96.38 95 LEU A O 1
ATOM 767 N N . LYS A 1 96 ? -1.025 -7.805 -6.551 1.00 97.38 96 LYS A N 1
ATOM 768 C CA . LYS A 1 96 ? -2.398 -7.288 -6.521 1.00 97.38 96 LYS A CA 1
ATOM 769 C C . LYS A 1 96 ? -2.536 -6.147 -5.518 1.00 97.38 96 LYS A C 1
ATOM 771 O O . LYS A 1 96 ? -2.279 -6.312 -4.325 1.00 97.38 96 LYS A O 1
ATOM 776 N N . TYR A 1 97 ? -2.994 -4.989 -5.988 1.00 97.50 97 TYR A N 1
ATOM 777 C CA . TYR A 1 97 ? -3.151 -3.797 -5.154 1.00 97.50 97 TYR A CA 1
ATOM 778 C C . TYR A 1 97 ? -4.393 -2.988 -5.525 1.00 97.50 97 TYR A C 1
ATOM 780 O O . TYR A 1 97 ? -4.615 -2.647 -6.690 1.00 97.50 97 TYR A O 1
ATOM 788 N N . ALA A 1 98 ? -5.176 -2.618 -4.513 1.00 97.56 98 ALA A N 1
ATOM 789 C CA . ALA A 1 98 ? -6.349 -1.771 -4.652 1.00 97.56 98 ALA A CA 1
ATOM 790 C C . ALA A 1 98 ? -6.426 -0.671 -3.580 1.00 97.56 98 ALA A C 1
ATOM 792 O O . ALA A 1 98 ? -5.864 -0.766 -2.494 1.00 97.56 98 ALA A O 1
ATOM 793 N N . GLN A 1 99 ? -7.195 0.374 -3.874 1.00 96.62 99 GLN A N 1
ATOM 794 C CA . GLN A 1 99 ? -7.453 1.497 -2.980 1.00 96.62 99 GLN A CA 1
ATOM 795 C C . GLN A 1 99 ? -8.943 1.668 -2.701 1.00 96.62 99 GLN A C 1
ATOM 797 O O . GLN A 1 99 ? -9.786 1.584 -3.604 1.00 96.62 99 GLN A O 1
ATOM 802 N N . VAL A 1 100 ? -9.258 2.019 -1.456 1.00 96.31 100 VAL A N 1
ATOM 803 C CA . VAL A 1 100 ? -10.577 2.500 -1.038 1.00 96.31 100 VAL A CA 1
ATOM 804 C C . VAL A 1 100 ? -10.527 4.019 -0.885 1.00 96.31 100 VAL A C 1
ATOM 806 O O . VAL A 1 100 ? -10.059 4.563 0.112 1.00 96.31 100 VAL A O 1
ATOM 809 N N . VAL A 1 101 ? -11.059 4.733 -1.876 1.00 93.44 101 VAL A N 1
ATOM 810 C CA . VAL A 1 101 ? -11.054 6.201 -1.924 1.00 93.44 101 VAL A CA 1
ATOM 811 C C . VAL A 1 101 ? -12.409 6.753 -1.487 1.00 93.44 101 VAL A C 1
ATOM 813 O O . VAL A 1 101 ? -13.429 6.579 -2.161 1.00 93.44 101 VAL A O 1
ATOM 816 N N . LYS A 1 102 ? -12.429 7.481 -0.371 1.00 90.25 102 LYS A N 1
ATOM 817 C CA . LYS A 1 102 ? -13.631 8.147 0.146 1.00 90.25 102 LYS A CA 1
ATOM 818 C C . LYS A 1 102 ? -13.734 9.568 -0.398 1.00 90.25 102 LYS A C 1
ATOM 820 O O . LYS A 1 102 ? -12.933 10.430 -0.060 1.00 90.25 102 LYS A O 1
ATOM 825 N N . LYS A 1 103 ? -14.770 9.840 -1.190 1.00 90.75 103 LYS A N 1
ATOM 826 C CA . LYS A 1 103 ? -15.116 11.196 -1.627 1.00 90.75 103 LYS A CA 1
ATOM 827 C C . LYS A 1 103 ? -16.000 11.853 -0.575 1.00 90.75 103 LYS A C 1
ATOM 829 O O . LYS A 1 103 ? -17.106 11.375 -0.302 1.00 90.75 103 LYS A O 1
ATOM 834 N N . ARG A 1 104 ? -15.519 12.950 0.007 1.00 89.44 104 ARG A N 1
ATOM 835 C CA . ARG A 1 104 ? -16.254 13.762 0.983 1.00 89.44 104 ARG A CA 1
ATOM 836 C C . ARG A 1 104 ? -16.533 15.151 0.415 1.00 89.44 104 ARG A C 1
ATOM 838 O O . ARG A 1 104 ? -15.728 15.677 -0.344 1.00 89.44 104 ARG A O 1
ATOM 845 N N . LYS A 1 105 ? -17.668 15.743 0.786 1.00 91.69 105 LYS A N 1
ATOM 846 C CA . LYS A 1 105 ? -18.021 17.137 0.469 1.00 91.69 105 LYS A CA 1
ATOM 847 C C . LYS A 1 105 ? -18.633 17.770 1.713 1.00 91.69 105 LYS A C 1
ATOM 849 O O . LYS A 1 105 ? -19.592 17.223 2.253 1.00 91.69 105 LYS A O 1
ATOM 854 N N . GLY A 1 106 ? -18.058 18.878 2.185 1.00 90.62 106 GLY A N 1
ATOM 855 C CA . GLY A 1 106 ? -18.497 19.542 3.421 1.00 90.62 106 GLY A CA 1
ATOM 856 C C . GLY A 1 106 ? -18.445 18.624 4.649 1.00 90.62 106 GLY A C 1
ATOM 857 O O . GLY A 1 106 ? -19.414 18.538 5.393 1.00 90.62 106 GLY A O 1
ATOM 858 N N . GLY A 1 107 ? -17.375 17.833 4.796 1.00 86.31 107 GLY A N 1
ATOM 859 C CA . GLY A 1 107 ? -17.198 16.884 5.907 1.00 86.31 107 GLY A CA 1
ATOM 860 C C . GLY A 1 107 ? -18.044 15.603 5.834 1.00 86.31 107 GLY A C 1
ATOM 861 O O . GLY A 1 107 ? -17.704 14.614 6.482 1.00 86.31 107 GLY A O 1
ATOM 862 N N . LYS A 1 108 ? -19.090 15.564 4.999 1.00 90.62 108 LYS A N 1
ATOM 863 C CA . LYS A 1 108 ? -19.966 14.395 4.826 1.00 90.62 108 LYS A CA 1
ATOM 864 C C . LYS A 1 108 ? -19.419 13.432 3.774 1.00 90.62 108 LYS A C 1
ATOM 866 O O . LYS A 1 108 ? -18.952 13.855 2.713 1.00 90.62 108 LYS A O 1
ATOM 871 N N . LEU A 1 109 ? -19.499 12.130 4.057 1.00 91.81 109 LEU A N 1
ATOM 872 C CA . LEU A 1 109 ? -19.172 11.073 3.098 1.00 91.81 109 LEU A CA 1
ATOM 873 C C . LEU A 1 109 ? -20.235 11.031 1.996 1.00 91.81 109 LE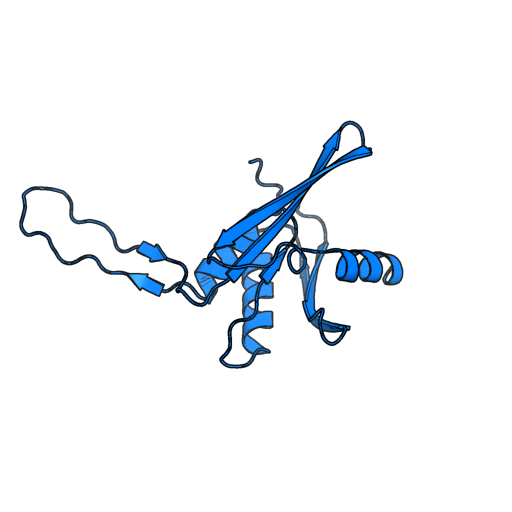U A C 1
ATOM 875 O O . LEU A 1 109 ? -21.411 10.852 2.287 1.00 91.81 109 LEU A O 1
ATOM 879 N N . GLN A 1 110 ? -19.811 11.196 0.745 1.00 94.44 110 GLN A N 1
ATOM 880 C CA . GLN A 1 110 ? -20.699 11.191 -0.422 1.00 94.44 110 GLN A CA 1
ATOM 881 C C . GLN A 1 110 ? -20.627 9.867 -1.177 1.00 94.44 110 GLN A C 1
ATOM 883 O O . GLN A 1 110 ? -21.639 9.320 -1.599 1.00 94.44 110 GLN A O 1
ATOM 888 N N . LYS A 1 111 ? -19.409 9.351 -1.376 1.00 93.94 111 LYS A N 1
ATOM 889 C CA . LYS A 1 111 ? -19.185 8.125 -2.142 1.00 93.94 111 LYS A CA 1
ATOM 890 C C . LYS A 1 111 ? -17.925 7.414 -1.675 1.00 93.94 111 LYS A C 1
ATOM 892 O O . LYS A 1 111 ? -16.916 8.058 -1.393 1.00 93.94 111 LYS A O 1
ATOM 897 N N . VAL A 1 112 ? -17.970 6.089 -1.670 1.00 93.44 112 VAL A N 1
ATOM 898 C CA . VAL A 1 112 ? -16.789 5.229 -1.563 1.00 93.44 112 VAL A CA 1
ATOM 899 C C . VAL A 1 112 ? -16.492 4.680 -2.955 1.00 93.44 112 VAL A C 1
ATOM 901 O O . VAL A 1 112 ? -17.384 4.153 -3.617 1.00 93.44 112 VAL A O 1
ATOM 904 N N . VAL A 1 113 ? -15.264 4.860 -3.428 1.00 94.44 113 VAL A N 1
ATOM 905 C CA . VAL A 1 113 ? -14.798 4.381 -4.732 1.00 94.44 113 VAL A CA 1
ATOM 906 C C . VAL A 1 113 ? -13.702 3.356 -4.494 1.00 94.44 113 VAL A C 1
ATOM 908 O O . VAL A 1 113 ? -12.691 3.679 -3.881 1.00 94.44 113 VAL A O 1
ATOM 911 N N . ARG A 1 114 ? -13.899 2.138 -4.993 1.00 95.38 114 ARG A N 1
ATOM 912 C CA . ARG A 1 114 ? -12.876 1.090 -5.019 1.00 95.38 114 ARG A CA 1
ATOM 913 C C . ARG A 1 114 ? -12.131 1.182 -6.340 1.00 95.38 114 ARG A C 1
ATOM 915 O O . ARG A 1 114 ? -12.772 1.285 -7.385 1.00 95.38 114 ARG A O 1
ATOM 922 N N . LYS A 1 115 ? -10.805 1.203 -6.291 1.00 94.81 115 LYS A N 1
ATOM 923 C CA . LYS A 1 115 ? -9.948 1.281 -7.475 1.00 94.81 115 LYS A CA 1
ATOM 924 C C . LYS A 1 115 ? -8.924 0.164 -7.422 1.00 94.81 115 LYS A C 1
ATOM 926 O O . LYS A 1 115 ? -8.183 0.096 -6.453 1.00 94.81 115 LYS A O 1
ATOM 931 N N . VAL A 1 116 ? -8.867 -0.666 -8.453 1.00 96.31 116 VAL A N 1
ATOM 932 C CA . VAL A 1 116 ? -7.738 -1.580 -8.656 1.00 96.31 116 VAL A CA 1
ATOM 933 C C . VAL A 1 116 ? -6.608 -0.776 -9.298 1.00 96.31 116 VAL A C 1
ATOM 935 O O . VAL A 1 116 ? -6.858 -0.013 -10.232 1.00 96.31 116 VAL A O 1
ATOM 938 N N . ILE A 1 117 ? -5.404 -0.871 -8.737 1.00 96.19 117 ILE A N 1
ATOM 939 C CA . ILE A 1 117 ? -4.219 -0.126 -9.178 1.00 96.19 117 ILE A CA 1
ATOM 940 C C . ILE A 1 117 ? -3.218 -1.059 -9.862 1.00 96.19 117 ILE A C 1
ATOM 942 O O . ILE A 1 117 ? -2.696 -0.690 -10.912 1.00 96.19 117 ILE A O 1
ATOM 946 N N . PHE A 1 118 ? -2.976 -2.242 -9.288 1.00 96.00 118 PHE A N 1
ATOM 947 C CA . PHE A 1 118 ? -2.141 -3.297 -9.870 1.00 96.00 118 PHE A CA 1
ATOM 948 C C . PHE A 1 118 ? -2.860 -4.644 -9.829 1.00 96.00 118 PHE A C 1
ATOM 950 O O . PHE A 1 118 ? -3.641 -4.902 -8.905 1.00 96.00 118 PHE A O 1
ATOM 957 N N . GLY A 1 119 ? -2.541 -5.485 -10.811 1.00 94.19 119 GLY A N 1
ATOM 958 C CA . GLY A 1 119 ? -3.098 -6.820 -10.966 1.00 94.19 119 GLY A CA 1
ATOM 959 C C . GLY A 1 119 ? -4.540 -6.833 -11.475 1.00 94.19 119 GLY A C 1
ATOM 960 O O . GLY A 1 119 ? -5.198 -5.801 -11.631 1.00 94.19 119 GLY A O 1
ATOM 961 N N . GLU A 1 120 ? -5.021 -8.045 -11.717 1.00 91.88 120 GLU A N 1
ATOM 962 C CA . GLU A 1 120 ? -6.390 -8.348 -12.131 1.00 91.88 120 GLU A CA 1
ATOM 963 C C . GLU A 1 120 ? -7.048 -9.287 -11.102 1.00 91.88 120 GLU A C 1
ATOM 965 O O . GLU A 1 120 ? -6.404 -9.762 -10.157 1.00 91.88 120 GLU A O 1
ATOM 970 N N . ASP A 1 121 ? -8.354 -9.519 -11.241 1.00 90.25 121 ASP A N 1
ATOM 971 C CA . ASP A 1 121 ? -9.109 -10.468 -10.409 1.00 90.25 121 ASP A CA 1
ATOM 972 C C . ASP A 1 121 ? -8.992 -10.232 -8.895 1.00 90.25 121 ASP A C 1
ATOM 974 O O . ASP A 1 121 ? -8.767 -11.160 -8.115 1.00 90.25 121 ASP A O 1
ATOM 978 N N . ILE A 1 122 ? -9.122 -8.974 -8.463 1.00 92.88 122 ILE A N 1
ATOM 979 C CA . ILE A 1 122 ? -9.342 -8.647 -7.050 1.00 92.88 122 ILE A CA 1
ATOM 980 C C . ILE A 1 122 ? -10.846 -8.584 -6.815 1.00 92.88 122 ILE A C 1
ATOM 982 O O . ILE A 1 122 ? -11.548 -7.738 -7.386 1.00 92.88 122 ILE A O 1
ATOM 986 N N . GLU A 1 123 ? -11.358 -9.459 -5.955 1.00 91.12 123 GLU A N 1
ATOM 987 C CA . GLU A 1 123 ? -12.779 -9.467 -5.656 1.00 91.12 123 GLU A CA 1
ATOM 988 C C . GLU A 1 123 ? -13.200 -8.162 -4.960 1.00 91.12 123 GLU A C 1
ATOM 990 O O . GLU A 1 123 ? -12.607 -7.723 -3.975 1.00 91.12 123 GLU A O 1
ATOM 995 N N . GLN A 1 124 ? -14.301 -7.547 -5.404 1.00 88.31 124 GLN A N 1
ATOM 996 C CA . GLN A 1 124 ? -14.776 -6.274 -4.835 1.00 88.31 124 GLN A CA 1
ATOM 997 C C . GLN A 1 124 ? -15.066 -6.345 -3.325 1.00 88.31 124 GLN A C 1
ATOM 999 O O . GLN A 1 124 ? -15.015 -5.320 -2.640 1.00 88.31 124 GLN A O 1
ATOM 1004 N N . LYS A 1 125 ? -15.371 -7.543 -2.808 1.00 88.50 125 LYS A N 1
ATOM 1005 C CA . LYS A 1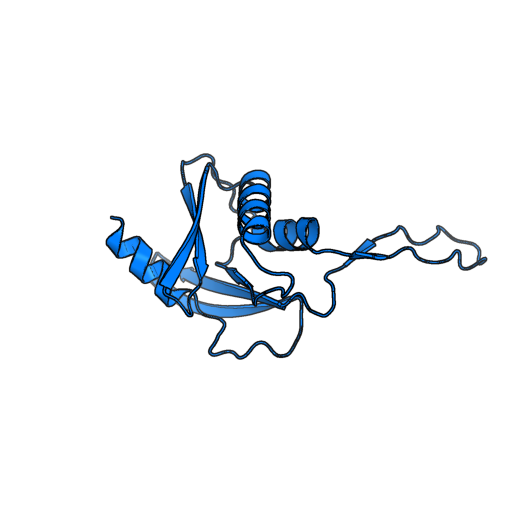 125 ? -15.593 -7.799 -1.378 1.00 88.50 125 LYS A CA 1
ATOM 1006 C C . LYS A 1 125 ? -14.306 -7.687 -0.550 1.00 88.50 125 LYS A C 1
ATOM 1008 O O . LYS A 1 125 ? -14.379 -7.324 0.621 1.00 88.50 125 LYS A O 1
ATOM 1013 N N . GLU A 1 126 ? -13.153 -7.963 -1.158 1.00 87.88 126 GLU A N 1
ATOM 1014 C CA . GLU A 1 126 ? -11.835 -7.923 -0.514 1.00 87.88 126 GLU A CA 1
ATOM 1015 C C . GLU A 1 126 ? -11.293 -6.494 -0.427 1.00 87.88 126 GLU A C 1
ATOM 1017 O O . GLU A 1 126 ? -10.589 -6.150 0.519 1.00 87.88 126 GLU A O 1
ATOM 1022 N N . ILE A 1 127 ? -11.697 -5.619 -1.355 1.00 93.44 127 ILE A N 1
ATOM 1023 C CA . ILE A 1 127 ? -11.308 -4.204 -1.374 1.00 93.44 127 ILE A CA 1
ATOM 1024 C C . ILE A 1 127 ? -12.096 -3.427 -0.300 1.00 93.44 127 ILE A C 1
ATOM 1026 O O . ILE A 1 127 ? -13.112 -2.765 -0.565 1.00 93.44 127 ILE A O 1
ATOM 1030 N N . SER A 1 128 ? -11.636 -3.533 0.947 1.00 92.75 128 SER A N 1
ATOM 1031 C CA . SER A 1 128 ? -12.254 -2.933 2.129 1.00 92.75 128 SER A CA 1
ATOM 1032 C C . SER A 1 128 ? -11.222 -2.522 3.180 1.00 92.75 128 SER A C 1
ATOM 1034 O O . SER A 1 128 ? -10.341 -3.293 3.537 1.00 92.75 128 SER A O 1
ATOM 1036 N N . THR A 1 129 ? -11.397 -1.329 3.752 1.00 90.25 129 THR A N 1
ATOM 1037 C CA . THR A 1 129 ? -10.607 -0.810 4.886 1.00 90.25 129 THR A CA 1
ATOM 1038 C C . THR A 1 129 ? -11.391 -0.821 6.204 1.00 90.25 129 THR A C 1
ATOM 1040 O O . THR A 1 129 ? -10.921 -0.320 7.221 1.00 90.25 129 THR A O 1
ATOM 1043 N N . ASN A 1 130 ? -12.596 -1.403 6.230 1.00 90.56 130 ASN A N 1
ATOM 1044 C CA . ASN A 1 130 ? -13.506 -1.311 7.379 1.00 90.56 130 ASN A CA 1
ATOM 1045 C C . ASN A 1 130 ? -12.897 -1.817 8.694 1.00 90.56 130 ASN A C 1
ATOM 1047 O O . ASN A 1 130 ? -13.205 -1.284 9.757 1.00 90.56 130 ASN A O 1
ATOM 1051 N N . LEU A 1 131 ? -12.085 -2.876 8.642 1.00 89.88 131 LEU A N 1
ATOM 1052 C CA . LEU A 1 131 ? -11.561 -3.514 9.847 1.00 89.88 131 LEU A CA 1
ATOM 1053 C C . LEU A 1 131 ? -10.495 -2.648 10.526 1.00 89.88 131 LEU A C 1
ATOM 1055 O O . LEU A 1 131 ? -10.606 -2.398 11.723 1.00 89.88 131 LEU A O 1
ATOM 1059 N N . ILE A 1 132 ? -9.540 -2.118 9.755 1.00 90.38 132 ILE A N 1
ATOM 1060 C CA . ILE A 1 132 ? -8.534 -1.186 10.280 1.00 90.38 132 ILE A CA 1
ATOM 1061 C C . ILE A 1 132 ? -9.178 0.129 10.731 1.00 90.38 132 ILE A C 1
ATOM 1063 O O . ILE A 1 132 ? -8.820 0.673 11.767 1.00 90.38 132 ILE A O 1
ATOM 1067 N N . GLU A 1 133 ? -10.211 0.606 10.035 1.00 89.12 133 GLU A N 1
ATOM 1068 C CA . GLU A 1 133 ? -10.949 1.799 10.459 1.00 89.12 133 GLU A CA 1
ATOM 1069 C C . GLU A 1 133 ? -11.661 1.613 11.801 1.00 89.12 133 GLU A C 1
ATOM 1071 O O . GLU A 1 133 ? -11.679 2.533 12.615 1.00 89.12 133 GLU A O 1
ATOM 1076 N N . ARG A 1 134 ? -12.230 0.429 12.055 1.00 89.56 134 ARG A N 1
ATOM 1077 C CA . ARG A 1 134 ? -12.794 0.088 13.368 1.00 89.56 134 ARG A CA 1
ATOM 1078 C C . ARG A 1 134 ? -11.707 0.003 14.428 1.00 89.56 134 ARG A C 1
ATOM 1080 O O . ARG A 1 134 ? -11.897 0.540 15.511 1.00 89.56 134 ARG A O 1
ATOM 1087 N N . GLN A 1 135 ? -10.578 -0.618 14.100 1.00 88.25 135 GLN A N 1
ATOM 1088 C CA . GLN A 1 135 ? -9.445 -0.722 15.010 1.00 88.25 135 GLN A CA 1
ATOM 1089 C C . GLN A 1 135 ? -8.913 0.665 15.410 1.00 88.25 135 GLN A C 1
ATOM 1091 O O . GLN A 1 135 ? -8.660 0.912 16.585 1.00 88.25 135 GLN A O 1
ATOM 1096 N N . ASN A 1 136 ? -8.849 1.607 14.466 1.00 87.75 136 ASN A N 1
ATOM 1097 C CA . ASN A 1 136 ? -8.457 2.992 14.732 1.00 87.75 136 ASN A CA 1
ATOM 1098 C C . ASN A 1 136 ? -9.411 3.708 15.704 1.00 87.75 136 ASN A C 1
ATOM 1100 O O . ASN A 1 136 ? -8.983 4.603 16.423 1.00 87.75 136 ASN A O 1
ATOM 1104 N N . LEU A 1 137 ? -10.694 3.327 15.752 1.00 86.81 137 LEU A N 1
ATOM 1105 C CA . LEU A 1 137 ? -11.636 3.850 16.750 1.00 86.81 137 LEU A CA 1
ATOM 1106 C C . LEU A 1 137 ? -11.397 3.260 18.148 1.00 86.81 137 LEU A C 1
ATOM 1108 O O . LEU A 1 137 ? -11.782 3.887 19.130 1.00 86.81 137 LEU A O 1
ATOM 1112 N N . THR A 1 138 ? -10.787 2.076 18.238 1.00 86.31 138 THR A N 1
ATOM 1113 C CA . THR A 1 138 ? -10.419 1.423 19.503 1.00 86.31 138 THR A CA 1
ATOM 1114 C C . THR A 1 138 ? -9.097 1.942 20.062 1.00 86.31 138 THR A C 1
ATOM 1116 O O . THR A 1 138 ? -8.956 2.017 21.274 1.00 86.31 138 THR A O 1
ATOM 1119 N N . PHE A 1 139 ? -8.148 2.336 19.209 1.00 78.69 139 PHE A N 1
ATOM 1120 C CA . PHE A 1 139 ? -6.872 2.940 19.628 1.00 78.69 139 PHE A CA 1
ATOM 1121 C C . PHE A 1 139 ? -6.980 4.381 20.146 1.00 78.69 139 PHE A C 1
ATOM 1123 O O . PHE A 1 139 ? -5.954 5.009 20.400 1.00 78.69 139 PHE A O 1
ATOM 1130 N N . ARG A 1 140 ? -8.198 4.917 20.238 1.00 62.09 140 ARG A N 1
ATOM 1131 C CA . ARG A 1 140 ? -8.459 6.303 20.610 1.00 62.09 140 ARG A CA 1
ATOM 1132 C C . ARG A 1 140 ? -8.251 6.572 22.096 1.00 62.09 140 ARG A C 1
ATOM 1134 O O . ARG A 1 140 ? -8.631 5.702 22.907 1.00 62.09 140 ARG A O 1
#

Organism: NCBI:txid1434111

Radius of gyration: 17.36 Å; chains: 1; bounding box: 39×35×56 Å

Foldseek 3Di:
DDQDWDFDWDKDFDADPVVRDTQDIDTGTSDLVRLLVRLVSSVVSDDPQADAAAEAPHPSNLVSQLVRAWDWDDDPDPPDPDDHDDIDTDHDQRHWYKYFYFDDDPNDTDDTDIGTDDHDDDDPVNNDPVSVVVVVVVVD

Secondary structure (DSSP, 8-state):
-----EEEEEEEEEEETTTTEEEEEEEEEESHHHHHHHHHHHHHTS-SSPPPEEEES-THHHHHHHHHH-EEEPPPP--SSSPPPPPEEE--TT--EEEEEEEEETTEEEEEEEEEEESS---TTT---HHHHHHHHH--

pLDDT: mean 91.69, std 7.35, range [50.84, 98.25]